Protein AF-A0A5N3W749-F1 (afdb_monomer_lite)

Foldseek 3Di:
DVVVVVVVVVVVVVVVPDDVDDDDDDDDDDDDDDPDDPDPDDDDDPQDLDFPDDDDDPPPDGDGDHDPPDDQVNVQVSCCVVVVDHDPGDDDDDDDDDDDDPVDDPVVVCVVVVVD

Radius of gyration: 34.63 Å; chains: 1; bounding box: 63×62×82 Å

Organism: Muntiacus muntjak (NCBI:txid9888)

Structure (mmCIF, N/CA/C/O backbone):
data_AF-A0A5N3W749-F1
#
_entry.id   AF-A0A5N3W749-F1
#
loop_
_atom_site.group_PDB
_atom_site.id
_atom_site.type_symbol
_atom_site.label_atom_id
_atom_site.label_alt_id
_atom_site.label_comp_id
_atom_site.label_asym_id
_atom_site.label_entity_id
_atom_site.label_seq_id
_atom_site.pdbx_PDB_ins_code
_atom_site.Cartn_x
_atom_site.Cartn_y
_atom_site.Cartn_z
_atom_site.occupancy
_atom_site.B_iso_or_equiv
_atom_site.auth_seq_id
_atom_site.auth_comp_id
_atom_site.auth_asym_id
_atom_site.auth_atom_id
_atom_site.pdbx_PDB_model_num
ATOM 1 N N . ALA A 1 1 ? -31.422 -43.565 57.669 1.00 63.84 1 ALA A N 1
ATOM 2 C CA . ALA A 1 1 ? -30.316 -43.512 56.679 1.00 63.84 1 ALA A CA 1
ATOM 3 C C . ALA A 1 1 ? -30.241 -42.162 55.953 1.00 63.84 1 ALA A C 1
ATOM 5 O O . ALA A 1 1 ? -29.157 -41.604 55.814 1.00 63.84 1 ALA A O 1
ATOM 6 N N . GLU A 1 2 ? -31.384 -41.599 55.562 1.00 67.81 2 GLU A N 1
ATOM 7 C CA . GLU A 1 2 ? -31.500 -40.340 54.813 1.00 67.81 2 GLU A CA 1
ATOM 8 C C . GLU A 1 2 ? -30.841 -39.121 55.494 1.00 67.81 2 GLU A C 1
ATOM 10 O O . GLU A 1 2 ? -30.110 -38.366 54.854 1.00 67.81 2 GLU A O 1
ATOM 15 N N . ALA A 1 3 ? -30.982 -38.983 56.818 1.00 72.56 3 ALA A N 1
ATOM 16 C CA . ALA A 1 3 ? -30.369 -37.889 57.580 1.00 72.56 3 ALA A CA 1
ATOM 17 C C . ALA A 1 3 ? -28.825 -37.893 57.533 1.00 72.56 3 ALA A C 1
ATOM 19 O O . ALA A 1 3 ? -28.203 -36.837 57.406 1.00 72.56 3 ALA A O 1
ATOM 20 N N . LYS A 1 4 ? -28.187 -39.076 57.560 1.00 75.88 4 LYS A N 1
ATOM 21 C CA . LYS A 1 4 ? -26.720 -39.209 57.444 1.00 75.88 4 LYS A CA 1
ATOM 22 C C . LYS A 1 4 ? -26.229 -38.841 56.043 1.00 75.88 4 LYS A C 1
ATOM 24 O O . LYS A 1 4 ? -25.212 -38.162 55.912 1.00 75.88 4 LYS A O 1
ATOM 29 N N . ALA A 1 5 ? -26.965 -39.237 55.004 1.00 77.69 5 ALA A N 1
ATOM 30 C CA . ALA A 1 5 ? -26.651 -38.868 53.625 1.00 77.69 5 ALA A CA 1
ATOM 31 C C . ALA A 1 5 ? -26.780 -37.350 53.407 1.00 77.69 5 ALA A C 1
ATOM 33 O O . ALA A 1 5 ? -25.910 -36.733 52.789 1.00 77.69 5 ALA A O 1
ATOM 34 N N . LYS A 1 6 ? -27.814 -36.732 53.994 1.00 77.06 6 LYS A N 1
ATOM 35 C CA . LYS A 1 6 ? -28.034 -35.278 53.970 1.00 77.06 6 LYS A CA 1
ATOM 36 C C . LYS A 1 6 ? -26.896 -34.520 54.670 1.00 77.06 6 LYS A C 1
ATOM 38 O O . LYS A 1 6 ? -26.372 -33.557 54.111 1.00 77.06 6 LYS A O 1
ATOM 43 N N . ALA A 1 7 ? -26.434 -35.016 55.820 1.00 74.75 7 ALA A N 1
ATOM 44 C CA . ALA A 1 7 ? -25.298 -34.450 56.553 1.00 74.75 7 ALA A CA 1
ATOM 45 C C . ALA A 1 7 ? -23.960 -34.573 55.792 1.00 74.75 7 ALA A C 1
ATOM 47 O O . ALA A 1 7 ? -23.180 -33.621 55.745 1.00 74.75 7 ALA A O 1
ATOM 48 N N . LEU A 1 8 ? -23.697 -35.714 55.143 1.00 75.62 8 LEU A N 1
ATOM 49 C CA . LEU A 1 8 ? -22.497 -35.913 54.316 1.00 75.62 8 LEU A CA 1
ATOM 50 C C . LEU A 1 8 ? -22.483 -35.009 53.073 1.00 75.62 8 LEU A C 1
ATOM 52 O O . LEU A 1 8 ? -21.429 -34.498 52.688 1.00 75.62 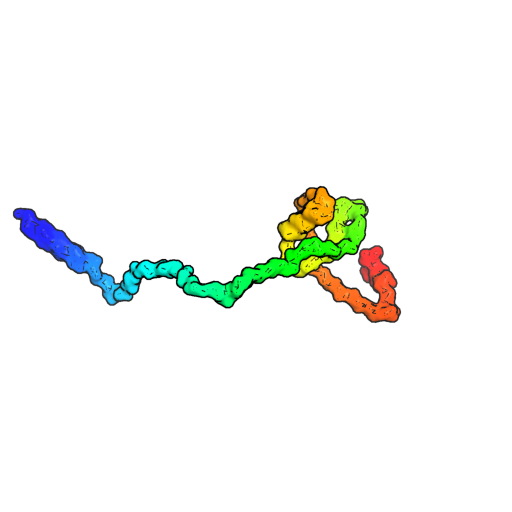8 LEU A O 1
ATOM 56 N N . LYS A 1 9 ? -23.652 -34.771 52.465 1.00 72.00 9 LYS A N 1
ATOM 57 C CA . LYS A 1 9 ? -23.811 -33.880 51.304 1.00 72.00 9 LYS A CA 1
ATOM 58 C C . LYS A 1 9 ? -23.574 -32.413 51.682 1.00 72.00 9 LYS A C 1
ATOM 60 O O . LYS A 1 9 ? -22.879 -31.711 50.952 1.00 72.00 9 LYS A O 1
ATOM 65 N N . ALA A 1 10 ? -24.064 -31.990 52.852 1.00 66.62 10 ALA A N 1
ATOM 66 C CA . ALA A 1 10 ? -23.795 -30.665 53.412 1.00 66.62 10 ALA A CA 1
ATOM 67 C C . ALA A 1 10 ? -22.295 -30.453 53.692 1.00 66.62 10 ALA A C 1
ATOM 69 O O . ALA A 1 10 ? -21.725 -29.462 53.240 1.00 66.62 10 ALA A O 1
ATOM 70 N N . LYS A 1 11 ? -21.616 -31.422 54.329 1.00 62.69 11 LYS A N 1
ATOM 71 C CA . LYS A 1 11 ? -20.162 -31.351 54.583 1.00 62.69 11 LYS A CA 1
ATOM 72 C C . LYS A 1 11 ? -19.328 -31.263 53.295 1.00 62.69 11 LYS A C 1
ATOM 74 O O . LYS A 1 11 ? -18.377 -30.489 53.243 1.00 62.69 11 LYS A O 1
ATOM 79 N N . LYS A 1 12 ? -19.697 -31.994 52.232 1.00 60.72 12 LYS A N 1
ATOM 80 C CA . LYS A 1 12 ? -19.022 -31.913 50.917 1.00 60.72 12 LYS A CA 1
ATOM 81 C C . LYS A 1 12 ? -19.252 -30.582 50.190 1.00 60.72 12 LYS A C 1
ATOM 83 O O . LYS A 1 12 ? -18.367 -30.141 49.463 1.00 60.72 12 LYS A O 1
ATOM 88 N N . ALA A 1 13 ? -20.418 -29.956 50.360 1.00 59.25 13 ALA A N 1
ATOM 89 C CA . ALA A 1 13 ? -20.720 -28.656 49.758 1.00 59.25 13 ALA A CA 1
ATOM 90 C C . ALA A 1 13 ? -19.914 -27.519 50.410 1.00 59.25 13 ALA A C 1
ATOM 92 O O . ALA A 1 13 ? -19.391 -26.667 49.697 1.00 59.25 13 ALA A O 1
ATOM 93 N N . VAL A 1 14 ? -19.740 -27.562 51.736 1.00 57.81 14 VAL A N 1
ATOM 94 C CA . VAL A 1 14 ? -18.908 -26.607 52.494 1.00 57.81 14 VAL A CA 1
ATOM 95 C C . VAL A 1 14 ? -17.438 -26.675 52.057 1.00 57.81 14 VAL A C 1
ATOM 97 O O . VAL A 1 14 ? -16.798 -25.646 51.867 1.00 57.81 14 VAL A O 1
ATOM 100 N N . LEU A 1 15 ? -16.921 -27.882 51.803 1.00 55.41 15 LEU A N 1
ATOM 101 C CA . LEU A 1 15 ? -15.526 -28.110 51.399 1.00 55.41 15 LEU A CA 1
ATOM 102 C C . LEU A 1 15 ? -15.216 -27.642 49.963 1.00 55.41 15 LEU A C 1
ATOM 104 O O . LEU A 1 15 ? -14.062 -27.412 49.615 1.00 55.41 15 LEU A O 1
ATOM 108 N N . LYS A 1 16 ? -16.243 -27.469 49.120 1.00 56.44 16 LYS A N 1
ATOM 109 C CA . LYS A 1 16 ? -16.097 -27.039 47.718 1.00 56.44 16 LYS A CA 1
ATOM 110 C C . LYS A 1 16 ? -15.855 -25.528 47.552 1.00 56.44 16 LYS A C 1
ATOM 112 O O . LYS A 1 16 ? -15.651 -25.087 46.425 1.00 56.44 16 LYS A O 1
ATOM 117 N N . GLY A 1 17 ? -15.906 -24.745 48.636 1.00 56.03 17 GLY A N 1
ATOM 118 C CA . GLY A 1 17 ? -15.994 -23.281 48.581 1.00 56.03 17 GLY A CA 1
ATOM 119 C C . GLY A 1 17 ? -14.725 -22.476 48.877 1.00 56.03 17 GLY A C 1
ATOM 120 O O . GLY A 1 17 ? -14.741 -21.271 48.652 1.00 56.03 17 GLY A O 1
ATOM 121 N N . THR A 1 18 ? -13.631 -23.068 49.362 1.00 61.72 18 THR A N 1
ATOM 122 C CA . THR A 1 18 ? -12.505 -22.277 49.900 1.00 61.72 18 THR A CA 1
ATOM 123 C C . THR A 1 18 ? -11.183 -22.601 49.212 1.00 61.72 18 THR A C 1
ATOM 125 O O . THR A 1 18 ? -10.312 -23.261 49.774 1.00 61.72 18 THR A O 1
ATOM 128 N N . LEU A 1 19 ? -11.004 -22.114 47.981 1.00 66.38 19 LEU A N 1
ATOM 129 C CA . LEU A 1 19 ? -9.648 -21.842 47.497 1.00 66.38 19 LEU A CA 1
ATOM 130 C C . LEU A 1 19 ? -9.070 -20.711 48.374 1.00 66.38 19 LEU A C 1
ATOM 132 O O . LEU A 1 19 ? -9.757 -19.704 48.551 1.00 66.38 19 LEU A O 1
ATOM 136 N N . PRO A 1 20 ? -7.839 -20.828 48.910 1.00 78.00 20 PRO A N 1
ATOM 137 C CA . PRO A 1 20 ? -7.251 -19.818 49.803 1.00 78.00 20 PRO A CA 1
ATOM 138 C C . PRO A 1 20 ? -6.969 -18.487 49.089 1.00 78.00 20 PRO A C 1
ATOM 140 O O . PRO A 1 20 ? -6.673 -17.479 49.721 1.00 78.00 20 PRO A O 1
ATOM 143 N N . THR A 1 21 ? -7.052 -18.478 47.757 1.00 83.31 21 THR A N 1
ATOM 144 C CA . THR A 1 21 ? -6.795 -17.316 46.912 1.00 83.31 21 THR A CA 1
ATOM 145 C C . THR A 1 21 ? -8.110 -16.727 46.413 1.00 83.31 21 THR A C 1
ATOM 147 O O . THR A 1 21 ? -8.806 -17.327 45.589 1.00 83.31 21 THR A O 1
ATOM 150 N N . PHE A 1 22 ? -8.431 -15.518 46.866 1.00 85.50 22 PHE A N 1
ATOM 151 C CA . PHE A 1 22 ? -9.561 -14.758 46.343 1.00 85.50 22 PHE A CA 1
ATOM 152 C C . PHE A 1 22 ? -9.306 -14.369 44.878 1.00 85.50 22 PHE A C 1
ATOM 154 O O . PHE A 1 22 ? -8.299 -13.740 44.553 1.00 85.50 22 PHE A O 1
ATOM 161 N N . ARG A 1 23 ? -10.226 -14.730 43.976 1.00 87.25 23 ARG A N 1
ATOM 162 C CA . ARG A 1 23 ? -10.214 -14.287 42.575 1.00 87.25 23 ARG A CA 1
ATOM 163 C C . ARG A 1 23 ? -11.382 -13.347 42.350 1.00 87.25 23 ARG A C 1
ATOM 165 O O . ARG A 1 23 ? -12.518 -13.680 42.680 1.00 87.25 23 ARG A O 1
ATOM 172 N N . ARG A 1 24 ? -11.114 -12.197 41.730 1.00 88.75 24 ARG A N 1
ATOM 173 C CA . ARG A 1 24 ? -12.170 -11.254 41.356 1.00 88.75 24 ARG A CA 1
ATOM 174 C C . ARG A 1 24 ? -13.209 -11.970 40.472 1.00 88.75 24 ARG A C 1
ATOM 176 O O . ARG A 1 24 ? -12.818 -12.530 39.443 1.00 88.75 24 ARG A O 1
ATOM 183 N N . PRO A 1 25 ? -14.509 -11.936 40.822 1.00 91.69 25 PRO A N 1
ATOM 184 C CA . PRO A 1 25 ? -15.543 -12.513 39.978 1.00 91.69 25 PRO A CA 1
ATOM 185 C C . PRO A 1 25 ? -15.597 -11.766 38.645 1.00 91.69 25 PRO A C 1
ATOM 187 O O . PRO A 1 25 ? -15.379 -10.552 38.574 1.00 91.69 25 PRO A O 1
ATOM 190 N N . LYS A 1 26 ? -15.882 -12.493 37.565 1.00 93.88 26 LYS A N 1
ATOM 191 C CA . LYS A 1 26 ? -16.087 -11.874 36.257 1.00 93.88 26 LYS A CA 1
ATOM 192 C C . LYS A 1 26 ? -17.378 -11.063 36.314 1.00 93.88 26 LYS A C 1
ATOM 194 O O . LYS A 1 26 ? -18.456 -11.619 36.475 1.00 93.88 26 LYS A O 1
ATOM 199 N N . THR A 1 27 ? -17.249 -9.750 36.202 1.00 95.25 27 THR A N 1
ATOM 200 C CA . THR A 1 27 ? -18.378 -8.822 36.148 1.00 95.25 27 THR A CA 1
ATOM 201 C C . THR A 1 27 ? -18.712 -8.482 34.699 1.00 95.25 27 THR A C 1
ATOM 203 O O . THR A 1 27 ? -17.836 -8.531 33.830 1.00 95.25 27 THR A O 1
ATOM 206 N N . LEU A 1 28 ? -19.959 -8.080 34.446 1.00 96.06 28 LEU A N 1
ATOM 207 C CA . LEU A 1 28 ? -20.372 -7.496 33.170 1.00 96.06 28 LEU A CA 1
ATOM 208 C C . LEU A 1 28 ? -19.461 -6.304 32.826 1.00 96.06 28 LEU A C 1
ATOM 210 O O . LEU A 1 28 ? -19.233 -5.425 33.659 1.00 96.06 28 LEU A O 1
ATOM 214 N N . ARG A 1 29 ? -18.938 -6.270 31.599 1.00 95.94 29 ARG A N 1
ATOM 215 C CA . ARG A 1 29 ? -18.223 -5.116 31.041 1.00 95.94 29 ARG A CA 1
ATOM 216 C C . ARG A 1 29 ? -19.046 -4.574 29.882 1.00 95.94 29 ARG A C 1
ATOM 218 O O . ARG A 1 29 ? -19.085 -5.191 28.824 1.00 95.94 29 ARG A O 1
ATOM 225 N N . LEU A 1 30 ? -19.725 -3.455 30.108 1.00 97.06 30 LEU A N 1
ATOM 226 C CA . LEU A 1 30 ? -20.510 -2.789 29.073 1.00 97.06 30 LEU A CA 1
ATOM 227 C C . LEU A 1 30 ? -19.590 -2.227 27.980 1.00 97.06 30 LEU A C 1
ATOM 229 O O . LEU A 1 30 ? -18.474 -1.779 28.259 1.00 97.06 30 LEU A O 1
ATOM 233 N N . GLY A 1 31 ? -20.067 -2.244 26.735 1.00 96.50 31 GLY A N 1
ATOM 234 C CA . GLY A 1 31 ? -19.412 -1.543 25.633 1.00 96.50 31 GLY A CA 1
ATOM 235 C C . GLY A 1 31 ? -19.412 -0.029 25.864 1.00 96.50 31 GLY A C 1
ATOM 236 O O . GLY A 1 31 ? -20.273 0.508 26.561 1.00 96.50 31 GLY A O 1
ATOM 237 N N . ARG A 1 32 ? -18.443 0.682 25.281 1.00 96.25 32 ARG A N 1
ATOM 238 C CA . ARG A 1 32 ? -18.398 2.148 25.371 1.00 96.25 32 ARG A CA 1
ATOM 239 C C . ARG A 1 32 ? -19.567 2.752 24.586 1.00 96.25 32 ARG A C 1
ATOM 241 O O . ARG A 1 32 ? -19.678 2.513 23.390 1.00 96.25 32 ARG A O 1
ATOM 248 N N . GLN A 1 33 ? -20.375 3.578 25.246 1.00 95.50 33 GLN A N 1
ATOM 249 C CA . GLN A 1 33 ? -21.428 4.394 24.634 1.00 95.50 33 GLN A CA 1
ATOM 250 C C . GLN A 1 33 ? -21.124 5.878 24.910 1.00 95.50 33 GLN A C 1
ATOM 252 O O . GLN A 1 33 ? -21.556 6.416 25.931 1.00 95.50 33 GLN A O 1
ATOM 257 N N . PRO A 1 34 ? -20.284 6.534 24.086 1.00 95.88 34 PRO A N 1
ATOM 258 C CA . PRO A 1 34 ? -19.945 7.939 24.286 1.00 95.88 34 PRO A CA 1
ATOM 259 C C . PRO A 1 34 ? -21.171 8.825 24.027 1.00 95.88 34 PRO A C 1
ATOM 261 O O . PRO A 1 34 ? -21.896 8.616 23.061 1.00 95.88 34 PRO A O 1
ATOM 264 N N . LYS A 1 35 ? -21.387 9.840 24.872 1.00 97.50 35 LYS A N 1
ATOM 265 C CA . LYS A 1 35 ? -22.525 10.771 24.737 1.00 97.50 35 LYS A CA 1
ATOM 266 C C . LYS A 1 35 ? -22.370 11.758 23.575 1.00 97.50 35 LYS A C 1
ATOM 268 O O . LYS A 1 35 ? -23.354 12.315 23.111 1.00 97.50 35 LYS A O 1
ATOM 273 N N . TYR A 1 36 ? -21.141 11.985 23.129 1.00 95.19 36 TYR A N 1
ATOM 274 C CA . 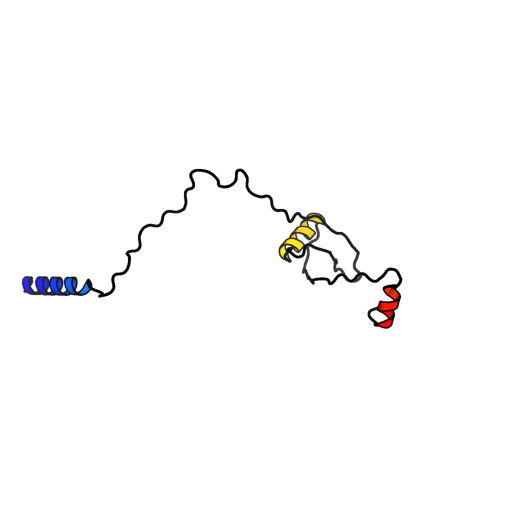TYR A 1 36 ? -20.798 12.885 22.033 1.00 95.19 36 TYR A CA 1
ATOM 275 C C . TYR A 1 36 ? -19.625 12.299 21.236 1.00 95.19 36 TYR A C 1
ATOM 277 O O . TYR A 1 36 ? -18.793 11.578 21.803 1.00 95.19 36 TYR A O 1
ATOM 285 N N . PRO A 1 37 ? -19.531 12.576 19.925 1.00 95.00 37 PRO A N 1
ATOM 286 C CA . PRO A 1 37 ? -18.411 12.114 19.120 1.00 95.00 37 PRO A CA 1
ATOM 287 C C . PRO A 1 37 ? -17.127 12.877 19.487 1.00 95.00 37 PRO A C 1
ATOM 289 O O . PRO A 1 37 ? -17.146 14.084 19.704 1.00 95.00 37 PRO A O 1
ATOM 292 N N . GLN A 1 38 ? -15.982 12.185 19.530 1.00 94.88 38 GLN A N 1
ATOM 293 C CA . GLN A 1 38 ? -14.680 12.820 19.813 1.00 94.88 38 GLN A CA 1
ATOM 294 C C . GLN A 1 38 ? -14.176 13.714 18.670 1.00 94.88 38 GLN A C 1
ATOM 296 O O . GLN A 1 38 ? -13.301 14.552 18.873 1.00 94.88 38 GLN A O 1
ATOM 301 N N . LYS A 1 39 ? -14.685 13.504 17.455 1.00 95.69 39 LYS A N 1
ATOM 302 C CA . LYS A 1 39 ? -14.396 14.307 16.265 1.00 95.69 39 LYS A CA 1
ATOM 303 C C . LYS A 1 39 ? -15.712 14.585 15.561 1.00 95.69 39 LYS A C 1
ATOM 305 O O . LYS A 1 39 ? -16.526 13.675 15.443 1.00 95.69 39 LYS A O 1
ATOM 310 N N . SER A 1 40 ? -15.895 15.810 15.080 1.00 94.69 40 SER A N 1
ATOM 311 C CA . SER A 1 40 ? -17.109 16.207 14.360 1.00 94.69 40 SER A CA 1
ATOM 312 C C . SER A 1 40 ? -17.309 15.414 13.066 1.00 94.69 40 SER A C 1
ATOM 314 O O . SER A 1 40 ? -18.437 15.076 12.730 1.00 94.69 40 SER A O 1
ATOM 316 N N . ALA A 1 41 ? -16.220 15.076 12.370 1.00 94.88 41 ALA A N 1
ATOM 317 C CA . ALA A 1 41 ? -16.250 14.322 11.123 1.00 94.88 41 ALA A CA 1
ATOM 318 C C . ALA A 1 41 ? -15.191 13.203 11.090 1.00 94.88 41 ALA A C 1
ATOM 320 O O . ALA A 1 41 ? -14.104 13.348 11.671 1.00 94.88 41 ALA A O 1
ATOM 321 N N . PRO A 1 42 ? -15.470 12.086 10.390 1.00 94.06 42 PRO A N 1
ATOM 322 C CA . PRO A 1 42 ? -14.472 11.061 10.124 1.00 94.06 42 PRO A CA 1
ATOM 323 C C . PRO A 1 42 ? -13.376 11.597 9.193 1.00 94.06 42 PRO A C 1
ATOM 325 O O . PRO A 1 42 ? -13.606 12.435 8.323 1.00 94.06 42 PRO A O 1
ATOM 328 N N . ARG A 1 43 ? -12.149 11.097 9.365 1.00 94.31 43 ARG A N 1
ATOM 329 C CA . ARG A 1 43 ? -11.019 11.473 8.508 1.00 94.31 43 ARG A CA 1
ATOM 330 C C . ARG A 1 43 ? -11.160 10.795 7.144 1.00 94.31 43 ARG A C 1
ATOM 332 O O . ARG A 1 43 ? -11.340 9.584 7.082 1.00 94.31 43 ARG A O 1
ATOM 339 N N . ARG A 1 44 ?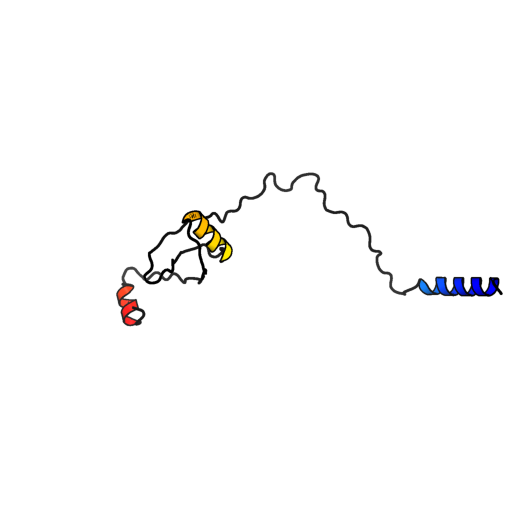 -10.991 11.560 6.063 1.00 91.38 44 ARG A N 1
ATOM 340 C CA . ARG A 1 44 ? -10.914 11.022 4.699 1.00 91.38 44 ARG A CA 1
ATOM 341 C C . ARG A 1 44 ? -9.607 10.243 4.483 1.00 91.38 44 ARG A C 1
ATOM 343 O O . ARG A 1 44 ? -8.550 10.629 4.998 1.00 91.38 44 ARG A O 1
ATOM 350 N N . ASN A 1 45 ? -9.679 9.176 3.691 1.00 86.19 45 ASN A N 1
ATOM 351 C CA . ASN A 1 45 ? -8.500 8.467 3.199 1.00 86.19 45 ASN A CA 1
ATOM 352 C C . ASN A 1 45 ? -7.689 9.390 2.279 1.00 86.19 45 ASN A C 1
ATOM 354 O O . ASN A 1 45 ? -8.251 10.024 1.397 1.00 86.19 45 ASN A O 1
ATOM 358 N N . LYS A 1 46 ? -6.381 9.505 2.531 1.00 84.12 46 LYS A N 1
ATOM 359 C CA . LYS A 1 46 ? -5.473 10.367 1.747 1.00 84.12 46 LYS A CA 1
ATOM 360 C C . LYS A 1 46 ? -4.719 9.616 0.644 1.00 84.12 46 LYS A C 1
ATOM 362 O O . LYS A 1 46 ? -4.075 10.248 -0.180 1.00 84.12 46 LYS A O 1
ATOM 367 N N . LEU A 1 47 ? -4.750 8.284 0.677 1.00 79.81 47 LEU A N 1
ATOM 368 C CA . LEU A 1 47 ? -4.148 7.415 -0.334 1.00 79.81 47 LEU A CA 1
ATOM 369 C C . LEU A 1 47 ? -5.131 7.287 -1.503 1.00 79.81 47 LEU A C 1
ATOM 371 O O . LEU A 1 47 ? -5.832 6.283 -1.622 1.00 79.81 47 LEU A O 1
ATOM 375 N N . ASP A 1 48 ? -5.229 8.350 -2.298 1.00 72.62 48 ASP A N 1
ATOM 376 C CA . ASP A 1 48 ? -6.081 8.400 -3.487 1.00 72.62 48 ASP A CA 1
ATOM 377 C C . ASP A 1 48 ? -5.327 7.852 -4.719 1.00 72.62 48 ASP A C 1
ATOM 379 O O . ASP A 1 48 ? -4.099 7.797 -4.754 1.00 72.62 48 ASP A O 1
ATOM 383 N N . HIS A 1 49 ? -6.069 7.404 -5.734 1.00 66.12 49 HIS A N 1
ATOM 384 C CA . HIS A 1 49 ? -5.563 6.625 -6.875 1.00 66.12 49 HIS A CA 1
ATOM 385 C C . HIS A 1 49 ? -4.890 7.465 -7.978 1.00 66.12 49 HIS A C 1
ATOM 387 O O . HIS A 1 49 ? -5.139 7.235 -9.154 1.00 66.12 49 HIS A O 1
ATOM 393 N N . TYR A 1 50 ? -4.075 8.466 -7.654 1.00 59.06 50 TYR A N 1
ATOM 394 C CA . TYR A 1 50 ? -3.485 9.317 -8.695 1.00 59.06 50 TYR A CA 1
ATOM 395 C C . TYR A 1 50 ? -2.265 8.646 -9.358 1.00 59.06 50 TYR A C 1
ATOM 397 O O . TYR A 1 50 ? -1.341 8.245 -8.647 1.00 59.06 50 TYR A O 1
ATOM 405 N N . PRO A 1 51 ? -2.230 8.506 -10.697 1.00 58.25 51 PRO A N 1
ATOM 406 C CA . PRO A 1 51 ? -1.128 7.836 -11.378 1.00 58.25 51 PRO A CA 1
ATOM 407 C C . PRO A 1 51 ? 0.079 8.762 -11.581 1.00 58.25 51 PRO A C 1
ATOM 409 O O . PRO A 1 51 ? -0.048 9.850 -12.139 1.00 58.25 51 PRO A O 1
ATOM 412 N N . ALA A 1 52 ? 1.272 8.288 -11.218 1.00 53.00 52 ALA A N 1
ATOM 413 C CA . ALA A 1 52 ? 2.526 8.776 -11.787 1.00 53.00 52 ALA A CA 1
ATOM 414 C C . ALA A 1 52 ? 2.889 7.872 -12.979 1.00 53.00 52 ALA A C 1
ATOM 416 O O . ALA A 1 52 ? 3.310 6.727 -12.807 1.00 53.00 52 ALA A O 1
ATOM 417 N N . ILE A 1 53 ? 2.656 8.363 -14.198 1.00 56.56 53 ILE A N 1
ATOM 418 C CA . ILE A 1 53 ? 2.821 7.601 -15.445 1.00 56.56 53 ILE A CA 1
ATOM 419 C C . ILE A 1 53 ? 4.275 7.681 -15.919 1.00 56.56 53 ILE A C 1
ATOM 421 O O . ILE A 1 53 ? 4.720 8.782 -16.235 1.00 56.56 53 ILE A O 1
ATOM 425 N N . LYS A 1 54 ? 4.980 6.545 -16.078 1.00 56.94 54 LYS A N 1
ATOM 426 C CA . LYS A 1 54 ? 6.123 6.435 -17.013 1.00 56.94 54 LYS A CA 1
ATOM 427 C C . LYS A 1 54 ? 6.296 5.022 -17.624 1.00 56.94 54 LYS A C 1
ATOM 429 O O . LYS A 1 54 ? 6.646 4.093 -16.912 1.00 56.94 54 LYS A O 1
ATOM 434 N N . LYS A 1 55 ? 6.218 4.993 -18.969 1.00 58.22 55 LYS A N 1
ATOM 435 C CA . LYS A 1 55 ? 6.760 4.048 -19.988 1.00 58.22 55 LYS A CA 1
ATOM 436 C C . LYS A 1 55 ? 6.091 2.675 -20.250 1.00 58.22 55 LYS A C 1
ATOM 438 O O . LYS A 1 55 ? 5.434 2.103 -19.392 1.00 58.22 55 LYS A O 1
ATOM 443 N N . ILE A 1 56 ? 6.275 2.241 -21.510 1.00 59.75 56 ILE A N 1
ATOM 444 C CA . ILE A 1 56 ? 5.740 1.071 -22.247 1.00 59.75 56 ILE A CA 1
ATOM 445 C C . ILE A 1 56 ? 6.775 -0.075 -22.231 1.00 59.75 56 ILE A C 1
ATOM 447 O O . ILE A 1 56 ? 7.939 0.157 -21.907 1.00 59.75 56 ILE A O 1
ATOM 451 N N . GLU A 1 57 ? 6.336 -1.295 -22.544 1.00 55.59 57 GLU A N 1
ATOM 452 C CA . GLU A 1 57 ? 6.972 -2.571 -22.217 1.00 55.59 57 GLU A CA 1
ATOM 453 C C . GLU A 1 57 ? 7.425 -3.320 -23.479 1.00 55.59 57 GLU A C 1
ATOM 455 O O . GLU A 1 57 ? 6.627 -3.538 -24.386 1.00 55.59 57 GLU A O 1
ATOM 460 N N . ASP A 1 58 ? 8.655 -3.834 -23.467 1.00 55.91 58 ASP A N 1
ATOM 461 C CA . ASP A 1 58 ? 9.124 -4.850 -24.423 1.00 55.91 58 ASP A CA 1
ATOM 462 C C . ASP A 1 58 ? 8.640 -6.275 -24.042 1.00 55.91 58 ASP A C 1
ATOM 464 O O . ASP A 1 58 ? 8.863 -7.225 -24.783 1.00 55.91 58 ASP A O 1
ATOM 468 N N . ASN A 1 59 ? 7.969 -6.441 -22.884 1.00 68.12 59 ASN A N 1
ATOM 469 C CA . ASN A 1 59 ? 7.632 -7.740 -22.266 1.00 68.12 59 ASN A CA 1
ATOM 470 C C . ASN A 1 59 ? 6.260 -7.804 -21.548 1.00 68.12 59 ASN A C 1
ATOM 472 O O . ASN A 1 59 ? 6.093 -8.602 -20.624 1.00 68.12 59 ASN A O 1
ATOM 476 N N . ASN A 1 60 ? 5.270 -6.978 -21.901 1.00 76.81 60 ASN A N 1
ATOM 477 C CA . ASN A 1 60 ? 3.964 -6.960 -21.215 1.00 76.81 60 ASN A CA 1
ATOM 478 C C . ASN A 1 60 ? 4.034 -6.686 -19.673 1.00 76.81 60 ASN A C 1
ATOM 480 O O . ASN A 1 60 ? 3.208 -7.204 -18.914 1.00 76.81 60 ASN A O 1
ATOM 484 N N . THR A 1 61 ? 5.053 -5.952 -19.170 1.00 81.88 61 THR A N 1
ATOM 485 C CA . THR A 1 61 ? 5.177 -5.528 -17.742 1.00 81.88 61 THR A CA 1
ATOM 486 C C . THR A 1 61 ? 5.302 -4.011 -17.448 1.00 81.88 61 THR A C 1
ATOM 488 O O . THR A 1 61 ? 6.351 -3.416 -17.713 1.00 81.88 61 THR A O 1
ATOM 491 N N . LEU A 1 62 ? 4.275 -3.403 -16.822 1.00 83.44 62 LEU A N 1
ATOM 492 C CA . LEU A 1 62 ? 4.181 -1.950 -16.634 1.00 83.44 62 LEU A CA 1
ATOM 493 C C . LEU A 1 62 ? 4.914 -1.564 -15.357 1.00 83.44 62 LEU A C 1
ATOM 495 O O . LEU A 1 62 ? 4.707 -2.148 -14.288 1.00 83.44 62 LEU A O 1
ATOM 499 N N . VAL A 1 63 ? 5.755 -0.541 -15.453 1.00 85.06 63 VAL A N 1
ATOM 500 C CA . VAL A 1 63 ? 6.603 -0.101 -14.349 1.00 85.06 63 VAL A CA 1
ATOM 501 C C . VAL A 1 63 ? 6.109 1.242 -13.817 1.00 85.06 63 VAL A C 1
ATOM 503 O O . VAL A 1 63 ? 6.306 2.281 -14.435 1.00 85.06 63 VAL A O 1
ATOM 506 N N . PHE A 1 64 ? 5.506 1.234 -12.627 1.00 83.62 64 PHE A N 1
ATOM 507 C CA . PHE A 1 64 ? 4.962 2.435 -11.985 1.00 83.62 64 PHE A CA 1
ATOM 508 C C . PHE A 1 64 ? 5.840 2.930 -10.832 1.00 83.62 64 PHE A C 1
ATOM 510 O O . PHE A 1 64 ? 6.437 2.137 -10.102 1.00 83.62 64 PHE A O 1
ATOM 517 N N . ILE A 1 65 ? 5.859 4.249 -10.628 1.00 87.19 65 ILE A N 1
ATOM 518 C CA . ILE A 1 65 ? 6.281 4.854 -9.359 1.00 87.19 65 ILE A CA 1
ATOM 519 C C . ILE A 1 65 ? 5.026 4.997 -8.495 1.00 87.19 65 ILE A C 1
ATOM 521 O O . ILE A 1 65 ? 4.008 5.507 -8.959 1.00 87.19 65 ILE A O 1
ATOM 525 N N . VAL A 1 66 ? 5.082 4.521 -7.252 1.00 84.50 66 VAL A N 1
ATOM 526 C CA . VAL A 1 66 ? 3.931 4.463 -6.338 1.00 84.50 66 VAL A CA 1
ATOM 527 C C . VAL A 1 66 ? 4.342 4.966 -4.952 1.00 84.50 66 VAL A C 1
ATOM 529 O O . VAL A 1 66 ? 5.524 4.946 -4.614 1.00 84.50 66 VAL A O 1
ATOM 532 N N . ASP A 1 67 ? 3.376 5.398 -4.138 1.00 87.88 67 ASP A N 1
ATOM 533 C CA . ASP A 1 67 ? 3.590 5.702 -2.718 1.00 87.88 67 ASP A CA 1
ATOM 534 C C . ASP A 1 67 ? 4.151 4.476 -1.970 1.00 87.88 67 ASP A C 1
ATOM 536 O O . ASP A 1 67 ? 3.661 3.355 -2.117 1.00 87.88 67 ASP A O 1
ATOM 540 N N . VAL A 1 68 ? 5.148 4.709 -1.115 1.00 88.19 68 VAL A N 1
ATOM 541 C CA . VAL A 1 68 ? 5.810 3.703 -0.266 1.00 8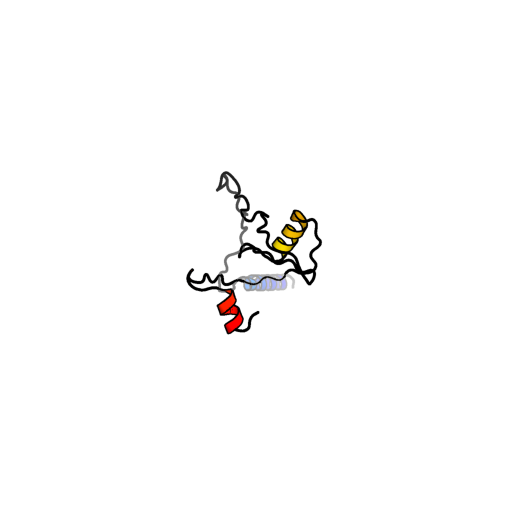8.19 68 VAL A CA 1
ATOM 542 C C . VAL A 1 68 ? 4.823 2.962 0.646 1.00 88.19 68 VAL A C 1
ATOM 544 O O . VAL A 1 68 ? 5.054 1.811 1.011 1.00 88.19 68 VAL A O 1
ATOM 547 N N . LYS A 1 69 ? 3.706 3.598 1.019 1.00 88.69 69 LYS A N 1
ATOM 548 C CA . LYS A 1 69 ? 2.669 2.993 1.871 1.00 88.69 69 LYS A CA 1
ATOM 549 C C . LYS A 1 69 ? 1.682 2.111 1.104 1.00 88.69 69 LYS A C 1
ATOM 551 O O . LYS A 1 69 ? 0.817 1.504 1.737 1.00 88.69 69 LYS A O 1
ATOM 556 N N . ALA A 1 70 ? 1.756 2.067 -0.227 1.00 90.06 70 ALA A N 1
ATOM 557 C CA . ALA A 1 70 ? 0.816 1.312 -1.041 1.00 90.06 70 ALA A CA 1
ATOM 558 C C . ALA A 1 70 ? 1.137 -0.189 -1.032 1.00 90.06 70 ALA A C 1
ATOM 560 O O . ALA A 1 70 ? 2.233 -0.629 -1.376 1.00 90.06 70 ALA A O 1
ATOM 561 N N . ASN A 1 71 ? 0.131 -1.000 -0.709 1.00 91.69 71 ASN A N 1
ATOM 562 C CA . ASN A 1 71 ? 0.239 -2.455 -0.772 1.00 91.69 71 ASN A CA 1
ATOM 563 C C . ASN A 1 71 ? -0.064 -2.972 -2.186 1.00 91.69 71 ASN A C 1
ATOM 565 O O . ASN A 1 71 ? -0.861 -2.387 -2.921 1.00 91.69 71 ASN A O 1
ATOM 569 N N . LYS A 1 72 ? 0.462 -4.151 -2.543 1.00 93.50 72 LYS A N 1
ATOM 570 C CA . LYS A 1 72 ? 0.244 -4.785 -3.863 1.00 93.50 72 LYS A CA 1
ATOM 571 C C . LYS A 1 72 ? -1.231 -4.881 -4.276 1.00 93.50 72 LYS A C 1
ATOM 573 O O . LYS A 1 72 ? -1.554 -4.698 -5.446 1.00 93.50 72 LYS A O 1
ATOM 578 N N . HIS A 1 73 ? -2.134 -5.128 -3.326 1.00 92.31 73 HIS A N 1
ATOM 579 C CA . HIS A 1 73 ? -3.576 -5.180 -3.586 1.00 92.31 73 HIS A CA 1
ATOM 580 C C . HIS A 1 73 ? -4.156 -3.819 -3.990 1.00 92.31 73 HIS A C 1
ATOM 582 O O . HIS A 1 73 ? -4.946 -3.751 -4.927 1.00 92.31 73 HIS A O 1
ATOM 588 N N . GLN A 1 74 ? -3.727 -2.742 -3.327 1.00 90.50 74 GLN A N 1
ATOM 589 C CA . GLN A 1 74 ? -4.152 -1.378 -3.652 1.00 90.50 74 GLN A CA 1
ATOM 590 C C . GLN A 1 74 ? -3.629 -0.964 -5.027 1.00 90.50 74 GLN A C 1
ATOM 592 O O . GLN A 1 74 ? -4.360 -0.347 -5.796 1.00 90.50 74 GLN A O 1
ATOM 597 N N . ILE A 1 75 ? -2.397 -1.360 -5.362 1.00 89.56 75 ILE A N 1
ATOM 598 C CA . ILE A 1 75 ? -1.795 -1.110 -6.677 1.00 89.56 75 ILE A CA 1
ATOM 599 C C . ILE A 1 75 ? -2.593 -1.836 -7.761 1.00 89.56 75 ILE A C 1
ATOM 601 O O . ILE A 1 75 ? -3.034 -1.205 -8.714 1.00 89.56 75 ILE A O 1
ATOM 605 N N . LYS A 1 76 ? -2.870 -3.133 -7.577 1.00 90.88 76 LYS A N 1
ATOM 606 C CA . LYS A 1 76 ? -3.678 -3.928 -8.516 1.00 90.88 76 LYS A CA 1
ATOM 607 C C . LYS A 1 76 ? -5.070 -3.325 -8.741 1.00 90.88 76 LYS A C 1
ATOM 609 O O . LYS A 1 76 ? -5.509 -3.228 -9.881 1.00 90.88 76 LYS A O 1
ATOM 614 N N . GLN A 1 77 ? -5.746 -2.901 -7.673 1.00 90.25 77 GLN A N 1
ATOM 615 C CA . GLN A 1 77 ? -7.062 -2.257 -7.765 1.00 90.25 77 GLN A CA 1
ATOM 616 C C . GLN A 1 77 ? -6.997 -0.893 -8.458 1.00 90.25 77 GLN A C 1
ATOM 618 O O . GLN A 1 77 ? -7.845 -0.599 -9.294 1.00 90.25 77 GLN A O 1
ATOM 623 N N . SER A 1 78 ? -5.988 -0.080 -8.136 1.00 88.81 78 SER A N 1
ATOM 624 C CA . SER A 1 78 ? -5.800 1.240 -8.747 1.00 88.81 78 SER A CA 1
ATOM 625 C C . SER A 1 78 ? -5.517 1.113 -10.240 1.00 88.81 78 SER A C 1
ATOM 627 O O . SER A 1 78 ? -6.175 1.772 -11.031 1.00 88.81 78 SER A O 1
ATOM 629 N N . VAL A 1 79 ? -4.609 0.217 -10.638 1.00 87.19 79 VAL A N 1
ATOM 630 C CA . VAL A 1 79 ? -4.279 -0.021 -12.052 1.00 87.19 79 VAL A CA 1
ATOM 631 C C . VAL A 1 79 ? -5.504 -0.519 -12.819 1.00 87.19 79 VAL A C 1
ATOM 633 O O . VAL A 1 79 ? -5.807 0.019 -13.880 1.00 87.19 79 VAL A O 1
ATOM 636 N N . LYS A 1 80 ? -6.264 -1.463 -12.246 1.00 89.31 80 LYS A N 1
ATOM 637 C CA . LYS A 1 80 ? -7.514 -1.938 -12.848 1.00 89.31 80 LYS A CA 1
ATOM 638 C C . LYS A 1 80 ? -8.549 -0.828 -13.008 1.00 89.31 80 LYS A C 1
ATOM 640 O O . LYS A 1 80 ? -9.232 -0.795 -14.011 1.00 89.31 80 LYS A O 1
ATOM 645 N N . LYS A 1 81 ? -8.674 0.080 -12.040 1.00 89.25 81 LYS A N 1
ATOM 646 C CA . LYS A 1 81 ? -9.668 1.162 -12.086 1.00 89.25 81 LYS A CA 1
ATOM 647 C C . LYS A 1 81 ? -9.264 2.332 -12.987 1.00 89.25 81 LYS A C 1
ATOM 649 O O . LYS A 1 81 ? -10.134 3.019 -13.501 1.00 89.25 81 LYS A O 1
ATOM 654 N N . LEU A 1 82 ? -7.969 2.621 -13.093 1.00 86.50 82 LEU A N 1
ATOM 655 C CA . LEU A 1 82 ? -7.467 3.768 -13.853 1.00 86.50 82 LEU A CA 1
ATOM 656 C C . LEU A 1 82 ? -7.303 3.462 -15.336 1.00 86.50 82 LEU A C 1
ATOM 658 O O . LEU A 1 82 ? -7.461 4.361 -16.153 1.00 86.50 82 LEU A O 1
ATOM 662 N N . TYR A 1 83 ? -6.941 2.222 -15.657 1.00 86.12 83 TYR A N 1
ATOM 663 C CA . TYR A 1 83 ? -6.611 1.819 -17.020 1.00 86.12 83 TYR A CA 1
ATOM 664 C C . TYR A 1 83 ? -7.534 0.723 -17.561 1.00 86.12 83 TYR A C 1
ATOM 666 O O . TYR A 1 83 ? -7.358 0.325 -18.704 1.00 86.12 83 TYR A O 1
ATOM 674 N N . ASP A 1 84 ? -8.483 0.218 -16.761 1.00 87.19 84 ASP A N 1
ATOM 675 C CA . ASP A 1 84 ? -9.382 -0.892 -17.119 1.00 87.19 84 ASP A CA 1
ATOM 676 C C . ASP A 1 84 ? -8.640 -2.171 -17.561 1.00 87.19 84 ASP A C 1
ATOM 678 O O . ASP A 1 84 ? -9.142 -2.975 -18.343 1.00 87.19 84 ASP A O 1
ATOM 682 N N . ILE A 1 85 ? -7.433 -2.389 -17.020 1.00 87.62 85 ILE A N 1
ATOM 683 C CA . ILE A 1 85 ? -6.579 -3.553 -17.309 1.00 87.62 85 ILE A CA 1
ATOM 684 C C . ILE A 1 85 ? -6.672 -4.584 -16.180 1.00 87.62 85 ILE A C 1
ATOM 686 O O . ILE A 1 85 ? -6.535 -4.262 -14.994 1.00 87.62 85 ILE A O 1
ATOM 690 N N . ASP A 1 86 ? -6.803 -5.861 -16.540 1.00 90.12 86 ASP A N 1
ATOM 691 C CA . ASP A 1 86 ? -6.656 -6.961 -15.591 1.00 90.12 86 ASP A CA 1
ATOM 692 C C . ASP A 1 86 ? -5.180 -7.292 -15.326 1.00 90.12 86 ASP A C 1
ATOM 694 O O . ASP A 1 86 ? -4.440 -7.758 -16.187 1.00 90.12 86 ASP A O 1
ATOM 698 N N . VAL A 1 87 ? -4.743 -7.074 -14.083 1.00 89.56 87 VAL A N 1
ATOM 699 C CA . VAL A 1 87 ? -3.353 -7.313 -13.668 1.00 89.56 87 VAL A CA 1
ATOM 700 C C . VAL A 1 87 ? -3.174 -8.743 -13.162 1.00 89.56 87 VAL A C 1
ATOM 702 O O . VAL A 1 87 ? -3.752 -9.122 -12.137 1.00 89.56 87 VAL A O 1
ATOM 705 N N . ALA A 1 88 ? -2.297 -9.521 -13.797 1.00 92.00 88 ALA A N 1
ATOM 706 C CA . ALA A 1 88 ? -1.958 -10.869 -13.336 1.00 92.00 88 ALA A CA 1
ATOM 707 C C . ALA A 1 88 ? -1.208 -10.840 -11.989 1.00 92.00 88 ALA A C 1
ATOM 709 O O . ALA A 1 88 ? -1.697 -11.355 -10.978 1.00 92.00 88 ALA A O 1
ATOM 710 N N . LYS A 1 89 ? -0.052 -10.166 -11.947 1.00 92.44 89 LYS A N 1
ATOM 711 C CA . LYS A 1 89 ? 0.846 -10.098 -10.784 1.00 92.44 89 LYS A CA 1
ATOM 712 C C . LYS A 1 89 ? 1.407 -8.686 -10.618 1.00 92.44 89 LYS A C 1
ATOM 714 O O . LYS A 1 89 ? 1.698 -8.019 -11.599 1.00 92.44 89 LYS A O 1
ATOM 719 N N . VAL A 1 90 ? 1.593 -8.258 -9.368 1.00 91.50 90 VAL A N 1
ATOM 720 C CA . VAL A 1 90 ? 2.267 -6.996 -9.025 1.00 91.50 90 VAL A CA 1
ATOM 721 C C . VAL A 1 90 ? 3.559 -7.295 -8.271 1.00 91.50 90 VAL A C 1
ATOM 723 O O . VAL A 1 90 ? 3.551 -7.972 -7.234 1.00 91.50 90 VAL A O 1
ATOM 726 N N . ASN A 1 91 ? 4.661 -6.742 -8.768 1.00 92.00 91 ASN A N 1
ATOM 727 C CA . ASN A 1 91 ? 5.952 -6.726 -8.092 1.00 92.00 91 ASN A CA 1
ATOM 728 C C . ASN A 1 91 ? 6.245 -5.301 -7.615 1.00 92.00 91 ASN A C 1
ATOM 730 O O . ASN A 1 91 ? 5.927 -4.336 -8.300 1.00 92.00 91 ASN A O 1
ATOM 734 N N . THR A 1 92 ? 6.825 -5.173 -6.425 1.00 90.75 92 THR A N 1
ATOM 735 C CA . THR A 1 92 ? 7.160 -3.885 -5.805 1.00 90.75 92 THR A CA 1
ATOM 736 C C . THR A 1 92 ? 8.591 -3.954 -5.304 1.00 90.75 92 THR A C 1
ATOM 738 O O . THR A 1 92 ? 8.958 -4.942 -4.668 1.00 90.75 92 THR A O 1
ATOM 741 N N . LEU A 1 93 ? 9.369 -2.909 -5.561 1.00 90.56 93 LEU A N 1
ATOM 742 C CA . LEU A 1 93 ? 10.705 -2.714 -5.007 1.00 90.56 93 LEU A CA 1
ATOM 743 C C . LEU A 1 93 ? 10.818 -1.288 -4.463 1.00 90.56 93 LEU A C 1
ATOM 745 O O . LEU A 1 93 ? 10.205 -0.372 -5.012 1.00 90.56 93 LEU A O 1
ATOM 749 N N . ILE A 1 94 ? 11.582 -1.105 -3.387 1.00 89.75 94 ILE A N 1
ATOM 750 C CA . ILE A 1 94 ? 11.928 0.231 -2.893 1.00 89.75 94 ILE A CA 1
ATOM 751 C C . ILE A 1 94 ? 13.085 0.726 -3.758 1.00 89.75 94 ILE A C 1
ATOM 753 O O . ILE A 1 94 ? 14.136 0.089 -3.800 1.00 89.75 94 ILE A O 1
ATOM 757 N N . ARG A 1 95 ? 12.871 1.823 -4.486 1.00 83.38 95 ARG A N 1
ATOM 758 C CA . ARG A 1 95 ? 13.889 2.418 -5.356 1.00 83.38 95 ARG A CA 1
ATOM 759 C C . ARG A 1 95 ? 14.772 3.380 -4.561 1.00 83.38 95 ARG A C 1
ATOM 761 O O . ARG A 1 95 ? 14.220 4.271 -3.917 1.00 83.38 95 ARG A O 1
ATOM 768 N N . PRO A 1 96 ? 16.105 3.229 -4.599 1.00 84.12 96 PRO A N 1
ATOM 769 C CA . PRO A 1 96 ? 17.003 4.308 -4.229 1.00 84.12 96 PRO A CA 1
ATOM 770 C C . PRO A 1 96 ? 17.068 5.309 -5.389 1.00 84.12 96 PRO A C 1
ATOM 772 O O . PRO A 1 96 ? 17.473 4.952 -6.493 1.00 84.12 96 PRO A O 1
ATOM 775 N N . ASP A 1 97 ? 16.671 6.553 -5.143 1.00 80.94 97 ASP A N 1
ATOM 776 C CA . ASP A 1 97 ? 16.856 7.633 -6.110 1.00 80.94 97 ASP A CA 1
ATOM 777 C C . ASP A 1 97 ? 18.220 8.287 -5.856 1.00 80.94 97 ASP A C 1
ATOM 779 O O . ASP A 1 97 ? 18.461 8.849 -4.787 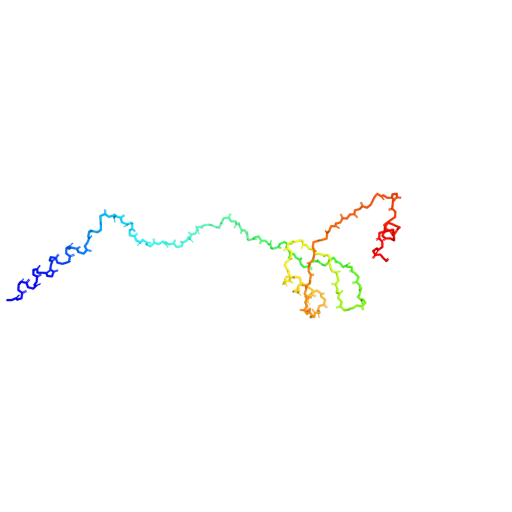1.00 80.94 97 ASP A O 1
ATOM 783 N N . VAL A 1 98 ? 19.125 8.193 -6.832 1.00 82.81 98 VAL A N 1
ATOM 784 C CA . VAL A 1 98 ? 20.455 8.815 -6.780 1.00 82.81 98 VAL A CA 1
ATOM 785 C C . VAL A 1 98 ? 20.517 9.883 -7.863 1.00 82.81 98 VAL A C 1
ATOM 787 O O . VAL A 1 98 ? 20.415 9.578 -9.049 1.00 82.81 98 VAL A O 1
ATOM 790 N N . GLN A 1 99 ? 20.658 11.142 -7.454 1.00 84.62 99 GLN A N 1
ATOM 791 C CA . GLN A 1 99 ? 20.931 12.249 -8.367 1.00 84.62 99 GLN A CA 1
ATOM 792 C C . GLN A 1 99 ? 22.441 12.424 -8.486 1.00 84.62 99 GLN A C 1
ATOM 794 O O . GLN A 1 99 ? 23.135 12.553 -7.477 1.00 84.62 99 GLN A O 1
ATOM 799 N N . LEU A 1 100 ? 22.946 12.410 -9.718 1.00 89.38 100 LEU A N 1
ATOM 800 C CA . LEU A 1 100 ? 24.334 12.758 -9.990 1.00 89.38 100 LEU A CA 1
ATOM 801 C C . LEU A 1 100 ? 24.496 14.280 -9.972 1.00 89.38 100 LEU A C 1
ATOM 803 O O . LEU A 1 100 ? 23.542 15.023 -10.212 1.00 89.38 100 LEU A O 1
ATOM 807 N N . ALA A 1 101 ? 25.714 14.737 -9.685 1.00 91.38 101 ALA A N 1
ATOM 808 C CA . ALA A 1 101 ? 26.065 16.131 -9.912 1.00 91.38 101 ALA A CA 1
ATOM 809 C C . ALA A 1 101 ? 25.870 16.472 -11.404 1.00 91.38 101 ALA A C 1
ATOM 811 O O . ALA A 1 101 ? 26.108 15.610 -12.250 1.00 91.38 101 ALA A O 1
ATOM 812 N N . PRO A 1 102 ? 25.457 17.710 -11.732 1.00 90.75 102 PRO A N 1
ATOM 813 C CA . PRO A 1 102 ? 25.149 18.109 -13.107 1.00 90.75 102 PRO A CA 1
ATOM 814 C C . PRO A 1 102 ? 26.346 17.978 -14.060 1.00 90.75 102 PRO A C 1
ATOM 816 O O . PRO A 1 102 ? 26.149 17.856 -15.264 1.00 90.75 102 PRO A O 1
ATOM 819 N N . ASP A 1 103 ? 27.566 17.954 -13.520 1.00 94.00 103 ASP A N 1
ATOM 820 C CA . ASP A 1 103 ? 28.813 17.796 -14.274 1.00 94.00 103 ASP A CA 1
ATOM 821 C C . ASP A 1 103 ? 29.065 16.346 -14.739 1.00 94.00 103 ASP A C 1
ATOM 823 O O . ASP A 1 103 ? 29.982 16.102 -15.522 1.00 94.00 103 ASP A O 1
ATOM 827 N N . TYR A 1 104 ? 28.282 15.375 -14.252 1.00 87.25 104 TYR A N 1
ATOM 828 C CA . TYR A 1 104 ? 28.433 13.954 -14.568 1.00 87.25 104 TYR A CA 1
ATOM 829 C C . TYR A 1 104 ? 27.229 13.428 -15.351 1.00 87.25 104 TYR A C 1
ATOM 831 O O . TYR A 1 104 ? 26.092 13.497 -14.882 1.00 87.25 104 TYR A O 1
ATOM 839 N N . ASP A 1 105 ? 27.487 12.818 -16.510 1.00 88.00 105 ASP A N 1
ATOM 840 C CA . ASP A 1 105 ? 26.458 12.120 -17.280 1.00 88.00 105 ASP A CA 1
ATOM 841 C C . ASP A 1 105 ? 26.212 10.708 -16.718 1.00 88.00 105 ASP A C 1
ATOM 843 O O . ASP A 1 105 ? 27.128 9.896 -16.550 1.00 88.00 105 ASP A O 1
ATOM 847 N N . ALA A 1 106 ? 24.945 10.403 -16.435 1.00 87.75 106 ALA A N 1
ATOM 848 C CA . ALA A 1 106 ? 24.515 9.100 -15.946 1.00 87.75 106 ALA A CA 1
ATOM 849 C C . ALA A 1 106 ? 24.750 7.976 -16.964 1.00 87.75 106 ALA A C 1
ATOM 851 O O . ALA A 1 106 ? 25.002 6.842 -16.553 1.00 87.75 106 ALA A O 1
ATOM 852 N N . LEU A 1 107 ? 24.689 8.273 -18.269 1.00 87.12 107 LEU A N 1
ATOM 853 C CA . LEU A 1 107 ? 24.926 7.277 -19.319 1.00 87.12 107 LEU A CA 1
ATOM 854 C C . LEU A 1 107 ? 26.385 6.805 -19.323 1.00 87.12 107 LEU A C 1
ATOM 856 O O . LEU A 1 107 ? 26.645 5.602 -19.331 1.00 87.12 107 LEU A O 1
ATOM 860 N N . ASP A 1 108 ? 27.334 7.734 -19.216 1.00 88.25 108 ASP A N 1
ATOM 861 C CA . ASP A 1 108 ? 28.766 7.418 -19.185 1.00 88.25 108 ASP A CA 1
ATOM 862 C C . ASP A 1 108 ? 29.152 6.599 -17.950 1.00 88.25 108 ASP A C 1
ATOM 864 O O . ASP A 1 108 ? 29.966 5.672 -18.027 1.00 88.25 108 ASP A O 1
ATOM 868 N N . VAL A 1 109 ? 28.553 6.916 -16.799 1.00 85.81 109 VAL A N 1
ATOM 869 C CA . VAL A 1 109 ? 28.749 6.149 -15.563 1.00 85.81 109 VAL A CA 1
ATOM 870 C C . VAL A 1 109 ? 28.135 4.750 -15.685 1.00 85.81 109 VAL A C 1
ATOM 872 O O . VAL A 1 109 ? 28.778 3.774 -15.298 1.00 85.81 109 VAL A O 1
ATOM 875 N N . ALA A 1 110 ? 26.937 4.619 -16.265 1.00 87.44 110 ALA A N 1
ATOM 876 C CA . ALA A 1 110 ? 26.280 3.324 -16.461 1.00 87.44 110 ALA A CA 1
ATOM 877 C C . ALA A 1 110 ? 27.077 2.393 -17.390 1.00 87.44 110 ALA A C 1
ATOM 879 O O . ALA A 1 110 ? 27.238 1.212 -17.073 1.00 87.44 110 ALA A O 1
ATOM 880 N N . ASN A 1 111 ? 27.638 2.936 -18.474 1.00 90.69 111 ASN A N 1
ATOM 881 C CA . ASN A 1 111 ? 28.484 2.196 -19.414 1.00 90.69 111 ASN A CA 1
ATOM 882 C C . ASN A 1 111 ? 29.799 1.730 -18.767 1.00 90.69 111 ASN A C 1
ATOM 884 O O . ASN A 1 111 ? 3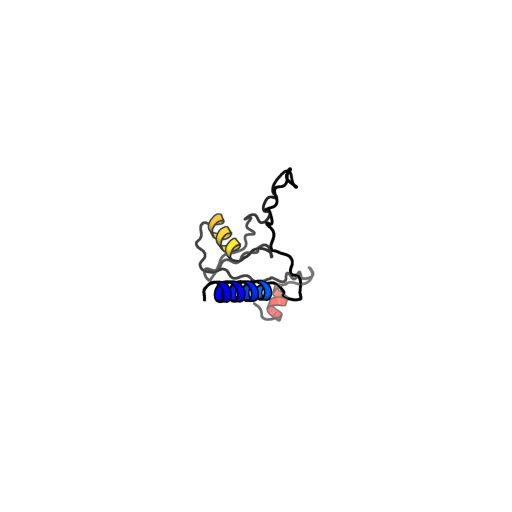0.233 0.605 -18.995 1.00 90.69 111 ASN A O 1
ATOM 888 N N . LYS A 1 112 ? 30.418 2.558 -17.910 1.00 90.75 112 LYS A N 1
ATOM 889 C CA . LYS A 1 112 ? 31.628 2.172 -17.154 1.00 90.75 112 LYS A CA 1
ATOM 890 C C . LYS A 1 112 ? 31.374 1.044 -16.155 1.00 90.75 112 LYS A C 1
ATOM 892 O O . LYS A 1 112 ? 32.266 0.236 -15.919 1.00 90.75 112 LYS A O 1
ATOM 897 N N . ILE A 1 113 ? 30.191 1.018 -15.542 1.00 86.75 113 ILE A N 1
ATOM 898 C CA . ILE A 1 113 ? 29.806 -0.018 -14.573 1.00 86.75 113 ILE A CA 1
ATOM 899 C C . ILE A 1 113 ? 29.288 -1.282 -15.291 1.00 86.75 113 ILE A C 1
ATOM 901 O O . ILE A 1 113 ? 29.349 -2.369 -14.721 1.00 86.75 113 ILE A O 1
ATOM 905 N N . GLY A 1 114 ? 28.829 -1.163 -16.542 1.00 72.75 114 GLY A N 1
ATOM 906 C CA . GLY A 1 114 ? 28.323 -2.279 -17.349 1.00 72.75 114 GLY A CA 1
ATOM 907 C C . GLY A 1 114 ? 26.876 -2.663 -17.026 1.00 72.75 114 GLY A C 1
ATOM 908 O O . GLY A 1 114 ? 26.536 -3.843 -17.022 1.00 72.75 114 GLY A O 1
ATOM 909 N N . ILE A 1 115 ? 26.038 -1.679 -16.677 1.00 78.88 115 ILE A N 1
ATOM 910 C CA . ILE A 1 115 ? 24.603 -1.884 -16.376 1.00 78.88 115 ILE A CA 1
ATOM 911 C C . ILE A 1 115 ? 23.730 -1.715 -17.638 1.00 78.88 115 ILE A C 1
ATOM 913 O O . ILE A 1 115 ? 22.582 -2.162 -17.653 1.00 78.88 115 ILE A O 1
ATOM 917 N N . ILE A 1 116 ? 24.279 -1.083 -18.680 1.00 68.06 116 ILE A N 1
ATOM 918 C CA . ILE A 1 116 ? 23.699 -0.915 -20.021 1.00 68.06 116 ILE A CA 1
ATOM 919 C C . ILE A 1 116 ? 24.389 -1.852 -21.009 1.00 68.06 116 ILE A C 1
ATOM 921 O O . ILE A 1 116 ? 25.620 -2.033 -20.869 1.00 68.06 116 ILE A O 1
#

Secondary structure (DSSP, 8-state):
-HHHHHHHHHHHHHHTT--SS--------PPP--SS-SSSSPPPP------B-----SSS----B--TT--HHHHHHHHHHHH----S-----PPPP-PPPTTS-HHHHHHHHT--

Sequence (116 aa):
AEAKAKALKAKKAVLKGTLPTFRRPKTLRLGRQPKYPQKSAPRRNKLDHYPAIKKIEDNNTLVFIVDVKANKHQIKQSVKKLYDIDVAKVNTLIRPDVQLAPDYDALDVANKIGII

InterPro domains:
  IPR005633 Large ribosomal subunit protein uL23, N-terminal [PF03939] (3-43)
  IPR012677 Nucleotide-binding alpha-beta plait domain superfamily [G3DSA:3.30.70.330] (10-116)
  IPR012678 Ribosomal protein uL23/eL15/eS24 core domain superfamily [SSF54189] (52-113)
  IPR013025 Large ribosomal subunit protein uL23-like [PF00276] (54-96)
  IPR013025 Large ribosomal subunit protein uL23-like [PTHR11620] (2-116)

pLDDT: mean 82.18, std 12.61, range [53.0, 97.5]